Protein AF-A0A9Q3I670-F1 (afdb_monomer)

Mean predicted aligned error: 12.55 Å

Structure (mmCIF, N/CA/C/O backbone):
data_AF-A0A9Q3I670-F1
#
_entry.id   AF-A0A9Q3I670-F1
#
loop_
_atom_site.group_PDB
_atom_site.id
_atom_site.type_symbol
_atom_site.label_atom_id
_atom_site.label_alt_id
_atom_site.label_com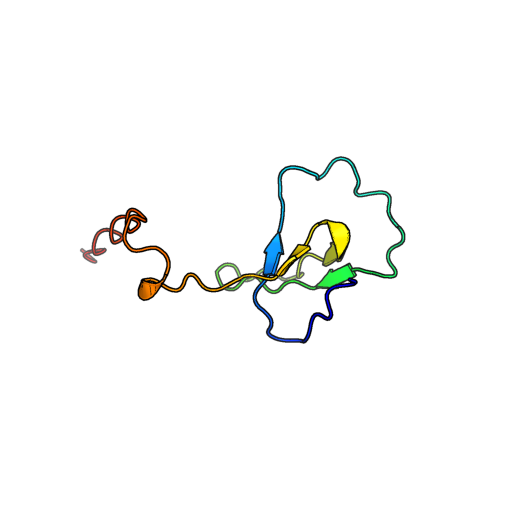p_id
_atom_site.label_asym_id
_atom_site.label_entity_id
_atom_site.label_seq_id
_atom_site.pdbx_PDB_ins_code
_atom_site.Cartn_x
_atom_site.Cartn_y
_atom_site.Cartn_z
_atom_site.occupancy
_atom_site.B_iso_or_equiv
_atom_site.auth_seq_id
_atom_site.auth_comp_id
_atom_site.auth_asym_id
_atom_site.auth_atom_id
_atom_site.pdbx_PDB_model_num
ATOM 1 N N . MET A 1 1 ? 8.012 11.766 -7.011 1.00 51.81 1 MET A N 1
ATOM 2 C CA . MET A 1 1 ? 8.711 11.351 -5.777 1.00 51.81 1 MET A CA 1
ATOM 3 C C . MET A 1 1 ? 8.689 9.830 -5.737 1.00 51.81 1 MET A C 1
ATOM 5 O O . MET A 1 1 ? 7.600 9.270 -5.771 1.00 51.81 1 MET A O 1
ATOM 9 N N . LYS A 1 2 ? 9.846 9.160 -5.816 1.00 60.69 2 LYS A N 1
ATOM 10 C CA . LYS A 1 2 ? 9.901 7.699 -5.646 1.00 60.69 2 LYS A CA 1
ATOM 11 C C . LYS A 1 2 ? 9.786 7.409 -4.140 1.00 60.69 2 LYS A C 1
ATOM 13 O O . LYS A 1 2 ? 10.500 8.070 -3.390 1.00 60.69 2 LYS A O 1
ATOM 18 N N . PRO A 1 3 ? 8.881 6.527 -3.688 1.00 68.56 3 PRO A N 1
ATOM 19 C CA . PRO A 1 3 ? 8.847 6.117 -2.286 1.00 68.56 3 PRO A CA 1
ATOM 20 C C . PRO A 1 3 ? 10.139 5.360 -1.933 1.00 68.56 3 PRO A C 1
ATOM 22 O O . PRO A 1 3 ? 10.546 4.472 -2.681 1.00 68.56 3 PRO A O 1
ATOM 25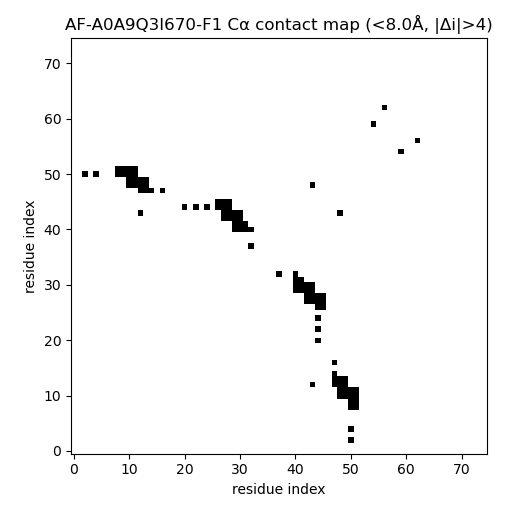 N N . ASP A 1 4 ? 10.782 5.741 -0.828 1.00 80.56 4 ASP A N 1
ATOM 26 C CA . ASP A 1 4 ? 11.939 5.043 -0.252 1.00 80.56 4 ASP A CA 1
ATOM 27 C C . ASP A 1 4 ? 11.416 4.096 0.834 1.00 80.56 4 ASP A C 1
ATOM 29 O O . ASP A 1 4 ? 11.035 4.549 1.911 1.00 80.56 4 ASP A O 1
ATOM 33 N N . PHE A 1 5 ? 11.295 2.809 0.511 1.00 81.44 5 PHE A N 1
ATOM 34 C CA . PHE A 1 5 ? 10.802 1.785 1.435 1.00 81.44 5 PHE A CA 1
ATOM 35 C C . PHE A 1 5 ? 11.978 1.140 2.171 1.00 81.44 5 PHE A C 1
ATOM 37 O O . PHE A 1 5 ? 12.975 0.781 1.542 1.00 81.44 5 PHE A O 1
ATOM 44 N N . LYS A 1 6 ? 11.855 0.954 3.486 1.00 84.62 6 LYS A N 1
ATOM 45 C CA . LYS A 1 6 ? 12.848 0.278 4.330 1.00 84.62 6 LYS A CA 1
ATOM 46 C C . LYS A 1 6 ? 12.281 -1.014 4.913 1.00 84.62 6 LYS A C 1
ATOM 48 O O . LYS A 1 6 ? 11.068 -1.215 4.992 1.00 84.62 6 LYS A O 1
ATOM 53 N N . GLU A 1 7 ? 13.172 -1.917 5.312 1.00 80.44 7 GLU A N 1
ATOM 54 C CA . GLU A 1 7 ? 12.766 -3.143 5.999 1.00 80.44 7 GLU A CA 1
ATOM 55 C C . GLU A 1 7 ? 11.998 -2.805 7.285 1.00 80.44 7 GLU A C 1
ATOM 57 O O . GLU A 1 7 ? 12.445 -1.997 8.096 1.00 80.44 7 GLU A O 1
ATOM 62 N N . GLY A 1 8 ? 10.829 -3.426 7.461 1.00 81.00 8 GLY A N 1
ATOM 63 C CA . GLY A 1 8 ? 9.941 -3.178 8.602 1.00 81.00 8 GLY A CA 1
ATOM 64 C C . GLY A 1 8 ? 8.835 -2.149 8.349 1.00 81.00 8 GLY A C 1
ATOM 65 O O . GLY A 1 8 ? 7.904 -2.069 9.154 1.00 81.00 8 GLY A O 1
ATOM 66 N N . ASP A 1 9 ? 8.867 -1.424 7.228 1.00 83.69 9 ASP A N 1
ATOM 67 C CA . ASP A 1 9 ? 7.798 -0.489 6.880 1.00 83.69 9 ASP A CA 1
ATOM 68 C C . ASP A 1 9 ? 6.475 -1.217 6.626 1.00 83.69 9 ASP A C 1
ATOM 70 O O . ASP A 1 9 ? 6.390 -2.210 5.895 1.00 83.69 9 ASP A O 1
ATOM 74 N N . LYS A 1 10 ? 5.397 -0.677 7.199 1.00 83.62 10 LYS A N 1
ATOM 75 C CA . LYS A 1 10 ? 4.045 -1.122 6.868 1.00 83.62 10 LYS A CA 1
ATOM 76 C C . LYS A 1 10 ? 3.666 -0.566 5.503 1.00 83.62 10 LYS A C 1
ATOM 78 O O . LYS A 1 10 ? 3.838 0.621 5.217 1.00 83.62 10 LYS A O 1
ATOM 83 N N . VAL A 1 11 ? 3.091 -1.421 4.669 1.00 84.19 11 VAL A N 1
ATOM 84 C CA . VAL A 1 11 ? 2.686 -1.052 3.315 1.00 84.19 11 VAL A CA 1
ATOM 85 C C . VAL A 1 11 ? 1.276 -1.529 2.998 1.00 84.19 11 VAL A C 1
ATOM 87 O O . VAL A 1 11 ? 0.807 -2.540 3.515 1.00 84.19 11 VAL A O 1
ATOM 90 N N . LEU A 1 12 ? 0.594 -0.791 2.127 1.00 82.50 12 LEU A N 1
ATOM 91 C CA . LEU A 1 12 ? -0.703 -1.155 1.570 1.00 82.50 12 LEU A CA 1
ATOM 92 C C . LEU A 1 12 ? -0.511 -1.732 0.173 1.00 82.50 12 LEU A C 1
ATOM 94 O O . LEU A 1 12 ? 0.024 -1.064 -0.714 1.00 82.50 12 LEU A O 1
ATOM 98 N N . VAL A 1 13 ? -1.000 -2.952 -0.032 1.00 77.31 13 VAL A N 1
ATOM 99 C CA . VAL A 1 13 ? -1.023 -3.599 -1.346 1.00 77.31 13 VAL A CA 1
ATOM 100 C C . VAL A 1 13 ? -2.350 -3.282 -2.028 1.00 77.31 13 VAL A C 1
ATOM 102 O O . VAL A 1 13 ? -3.420 -3.603 -1.512 1.00 77.31 13 VAL A O 1
ATOM 105 N N . SER A 1 14 ? -2.299 -2.644 -3.197 1.00 68.25 14 SER A N 1
ATOM 106 C CA . SER A 1 14 ? -3.502 -2.346 -3.976 1.00 68.25 14 SER A CA 1
ATOM 107 C C . SER A 1 14 ? -3.928 -3.570 -4.792 1.00 68.25 14 SER A C 1
ATOM 109 O O . SER A 1 14 ? -3.388 -3.844 -5.861 1.00 68.25 14 SER A O 1
ATOM 111 N N . THR A 1 15 ? -4.924 -4.305 -4.297 1.00 62.53 15 THR A N 1
ATOM 112 C CA . THR A 1 15 ? -5.454 -5.529 -4.930 1.00 62.53 15 THR A CA 1
ATOM 113 C C . THR A 1 15 ? -6.326 -5.278 -6.165 1.00 62.53 15 THR A C 1
ATOM 115 O O . THR A 1 15 ? -6.703 -6.221 -6.851 1.00 62.53 15 THR A O 1
ATOM 118 N N . LEU A 1 16 ? -6.640 -4.021 -6.490 1.00 56.84 16 LEU A N 1
ATOM 119 C CA . LEU A 1 16 ? -7.500 -3.669 -7.629 1.00 56.84 16 LEU A CA 1
ATOM 120 C C . LEU A 1 16 ? -6.769 -3.706 -8.988 1.00 56.84 16 LEU A C 1
ATOM 122 O O . LEU A 1 16 ? -7.420 -3.663 -10.024 1.00 56.84 16 LEU A O 1
ATOM 126 N N . ASN A 1 17 ? -5.432 -3.798 -9.002 1.00 51.38 17 ASN A N 1
ATOM 127 C CA . ASN A 1 17 ? -4.605 -3.573 -10.198 1.00 51.38 17 ASN A CA 1
ATOM 128 C C . ASN A 1 17 ? -3.720 -4.772 -10.603 1.00 51.38 17 ASN A C 1
ATOM 130 O O . ASN A 1 17 ? -2.635 -4.587 -11.158 1.00 51.38 17 ASN A O 1
ATOM 134 N N . PHE A 1 18 ? -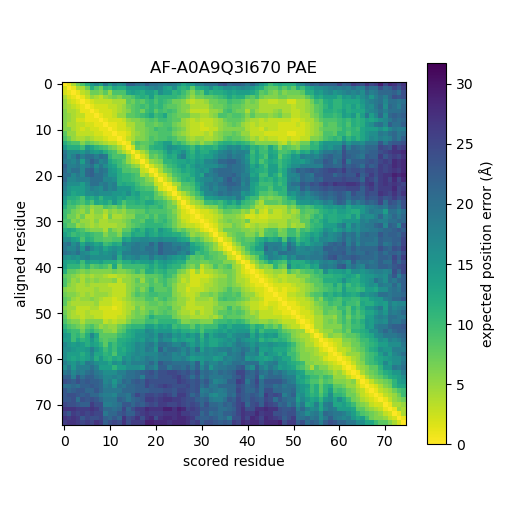4.172 -6.014 -10.385 1.00 58.16 18 PHE A N 1
ATOM 135 C CA . PHE A 1 18 ? -3.417 -7.220 -10.784 1.00 58.16 18 PHE A CA 1
ATOM 136 C C . PHE A 1 18 ? -3.233 -7.395 -12.305 1.00 58.16 18 PHE A C 1
ATOM 138 O O . PHE A 1 18 ? -2.446 -8.235 -12.737 1.00 58.16 18 PHE A O 1
ATOM 145 N N . ASN A 1 19 ? -3.885 -6.577 -13.131 1.00 53.84 19 ASN A N 1
ATOM 146 C CA . ASN A 1 19 ? -3.816 -6.688 -14.590 1.00 53.84 19 ASN A CA 1
ATOM 147 C C . ASN A 1 19 ? -2.474 -6.204 -15.185 1.00 53.84 19 ASN A C 1
ATOM 149 O O . ASN A 1 19 ? -2.193 -6.475 -16.348 1.00 53.84 19 ASN A O 1
ATOM 153 N N . ASN A 1 20 ? -1.621 -5.536 -14.392 1.00 51.41 20 ASN A N 1
ATOM 154 C CA . ASN A 1 20 ? -0.352 -4.939 -14.839 1.00 51.41 20 ASN A CA 1
ATOM 155 C C . ASN A 1 20 ? 0.904 -5.608 -14.241 1.00 51.41 20 ASN A C 1
ATOM 157 O O . ASN A 1 20 ? 1.943 -4.969 -14.095 1.00 51.41 20 ASN A O 1
ATOM 161 N N . LEU A 1 21 ? 0.850 -6.906 -13.920 1.00 57.66 21 LEU A N 1
ATOM 162 C CA . LEU A 1 21 ? 2.006 -7.659 -13.392 1.00 57.66 21 LEU A CA 1
ATOM 163 C C . LEU A 1 21 ? 3.155 -7.862 -14.407 1.00 57.66 21 LEU A C 1
ATOM 165 O O . LEU A 1 21 ? 4.187 -8.437 -14.064 1.00 57.66 21 LEU A O 1
ATOM 169 N N . LYS A 1 22 ? 3.017 -7.383 -15.649 1.00 53.88 22 LYS A N 1
ATOM 170 C CA . LYS A 1 22 ? 4.093 -7.352 -16.650 1.00 53.88 22 LYS A CA 1
ATOM 171 C C . LYS A 1 22 ? 4.935 -6.081 -16.487 1.00 53.88 22 LYS A C 1
ATOM 173 O O . LYS A 1 22 ? 4.889 -5.187 -17.323 1.00 53.88 22 LYS A O 1
ATOM 178 N N . GLY A 1 23 ? 5.681 -5.988 -15.392 1.00 54.06 23 GLY A N 1
ATOM 179 C CA . GLY A 1 23 ? 6.678 -4.938 -15.165 1.00 54.06 23 GLY A CA 1
ATOM 180 C C . GLY A 1 23 ? 8.053 -5.541 -14.858 1.00 54.06 23 GLY A C 1
ATOM 181 O O . GLY A 1 23 ? 8.117 -6.690 -14.412 1.00 54.06 23 GLY A O 1
ATOM 182 N N . PRO A 1 24 ? 9.158 -4.815 -15.100 1.00 53.03 24 PRO A N 1
ATOM 1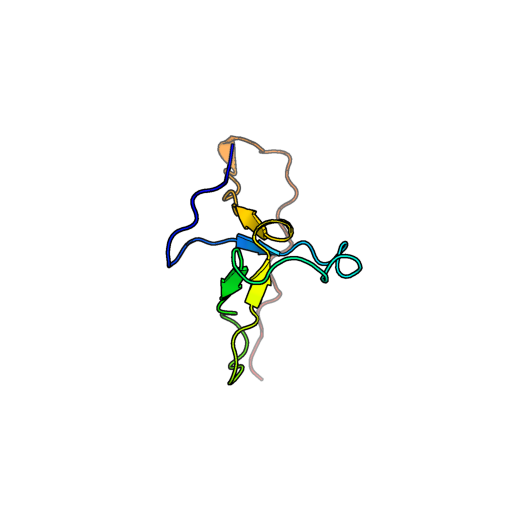83 C CA . PRO A 1 24 ? 10.499 -5.297 -14.779 1.00 53.03 24 PRO A CA 1
ATOM 184 C C . PRO A 1 24 ? 10.612 -5.648 -13.287 1.00 53.03 24 PRO A C 1
ATOM 186 O O . PRO A 1 24 ? 10.224 -4.865 -12.419 1.00 53.03 24 PRO A O 1
ATOM 189 N N . LYS A 1 25 ? 11.151 -6.841 -12.998 1.00 57.34 25 LYS A N 1
ATOM 190 C CA . LYS A 1 25 ? 11.297 -7.413 -11.643 1.00 57.34 25 LYS A CA 1
ATOM 191 C C . LYS A 1 25 ? 12.251 -6.635 -10.725 1.00 57.34 25 LYS A C 1
ATOM 193 O O . LYS A 1 25 ? 12.329 -6.949 -9.546 1.00 57.34 25 LYS A O 1
ATOM 198 N N . GLU A 1 26 ? 12.967 -5.646 -11.253 1.00 61.47 26 GLU A N 1
ATOM 199 C CA . GLU A 1 26 ? 14.015 -4.900 -10.541 1.00 61.47 26 GLU A CA 1
ATOM 200 C C . GLU A 1 26 ? 13.487 -4.011 -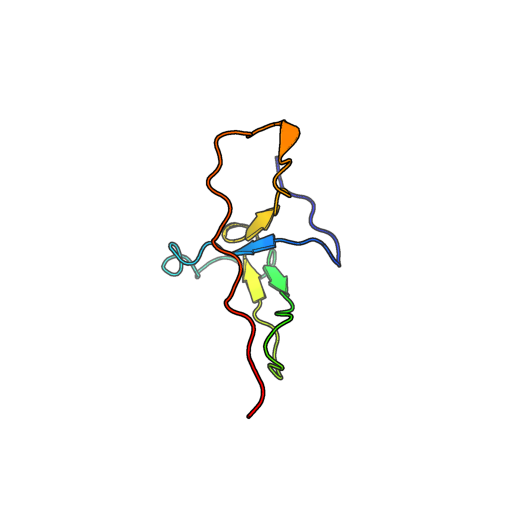9.408 1.00 61.47 26 GLU A C 1
ATOM 202 O O . GLU A 1 26 ? 14.245 -3.654 -8.516 1.00 61.47 26 GLU A O 1
ATOM 207 N N . ASN A 1 27 ? 12.194 -3.669 -9.404 1.00 67.56 27 ASN A N 1
ATOM 208 C CA . ASN A 1 27 ? 11.601 -2.795 -8.391 1.00 67.56 27 ASN A CA 1
ATOM 209 C C . ASN A 1 27 ? 10.446 -3.504 -7.680 1.00 67.56 27 ASN A C 1
ATOM 211 O O . ASN A 1 27 ? 9.283 -3.130 -7.854 1.00 67.56 27 ASN A O 1
ATOM 215 N N . ALA A 1 28 ? 10.746 -4.557 -6.923 1.00 69.19 28 ALA A N 1
ATOM 216 C CA . ALA A 1 28 ? 9.743 -5.325 -6.197 1.00 69.19 28 ALA A CA 1
ATOM 217 C C . ALA A 1 28 ? 10.096 -5.469 -4.710 1.00 69.19 28 ALA A C 1
ATOM 219 O O . ALA A 1 28 ? 11.258 -5.625 -4.353 1.00 69.19 28 ALA A O 1
ATOM 220 N N . LEU A 1 29 ? 9.076 -5.399 -3.855 1.00 72.06 29 LEU A N 1
ATOM 221 C CA . LEU A 1 29 ? 9.161 -5.529 -2.405 1.00 72.06 29 LEU A CA 1
ATOM 222 C C . LEU A 1 29 ? 8.645 -6.894 -1.976 1.00 72.06 29 LEU A C 1
ATOM 224 O O . LEU A 1 29 ? 7.540 -7.296 -2.349 1.00 72.06 29 LEU A O 1
ATOM 228 N N . GLU A 1 30 ? 9.427 -7.579 -1.155 1.00 76.88 30 GLU A N 1
ATOM 229 C CA . GLU A 1 30 ? 8.989 -8.778 -0.455 1.00 76.88 30 GLU A CA 1
ATOM 230 C C . GLU A 1 30 ? 8.170 -8.375 0.774 1.00 76.88 30 GLU A C 1
ATOM 232 O O . GLU A 1 30 ? 8.636 -7.632 1.637 1.00 76.88 30 GLU A O 1
ATOM 237 N N . VAL A 1 31 ? 6.921 -8.834 0.844 1.00 76.50 31 VAL A N 1
ATOM 238 C CA . VAL A 1 31 ? 5.992 -8.449 1.910 1.00 76.50 31 VAL A CA 1
ATOM 239 C C . VAL A 1 31 ? 5.769 -9.625 2.850 1.00 76.50 31 VAL A C 1
ATOM 241 O O . VAL A 1 31 ? 5.281 -10.685 2.453 1.00 76.50 31 VAL A O 1
ATOM 244 N N . ARG A 1 32 ? 6.076 -9.423 4.134 1.00 77.69 32 ARG A N 1
ATOM 245 C CA . ARG A 1 32 ? 5.748 -10.374 5.200 1.00 77.69 32 ARG A CA 1
ATOM 246 C C . ARG A 1 32 ? 4.306 -10.171 5.662 1.00 77.69 32 ARG A C 1
ATOM 248 O O . ARG A 1 32 ? 3.943 -9.090 6.112 1.00 77.69 32 ARG A O 1
ATOM 255 N N . LEU A 1 33 ? 3.489 -11.219 5.563 1.00 71.50 33 LEU A N 1
ATOM 256 C CA . LEU A 1 33 ? 2.130 -11.241 6.111 1.00 71.50 33 LEU A CA 1
ATOM 257 C C . LEU A 1 33 ? 2.194 -11.755 7.555 1.00 71.50 33 LEU A C 1
ATOM 259 O O . LEU A 1 33 ? 2.697 -12.853 7.780 1.00 71.50 33 LEU A O 1
ATOM 263 N N . THR A 1 34 ? 1.709 -10.972 8.519 1.00 69.19 34 THR A N 1
ATOM 264 C CA . THR A 1 34 ? 1.782 -11.296 9.958 1.00 69.19 34 THR A CA 1
ATOM 265 C C . THR A 1 34 ? 0.850 -12.434 10.372 1.00 69.19 34 THR A C 1
ATOM 267 O O . THR A 1 34 ? 1.191 -13.196 11.268 1.00 69.19 34 THR A O 1
ATOM 270 N N . ASP A 1 35 ? -0.288 -12.591 9.692 1.00 62.22 35 ASP A N 1
ATOM 271 C CA . ASP A 1 35 ? -1.394 -13.417 10.204 1.00 62.22 35 ASP A CA 1
ATOM 272 C C . ASP A 1 35 ? -1.432 -14.835 9.615 1.00 62.22 35 ASP A C 1
ATOM 274 O O . ASP A 1 35 ? -2.262 -15.655 10.006 1.00 62.22 35 ASP A O 1
ATOM 278 N N . LYS A 1 36 ? -0.566 -15.151 8.640 1.00 57.38 36 LYS A N 1
ATOM 279 C CA . LYS A 1 36 ? -0.525 -16.478 8.007 1.00 57.38 36 LYS A CA 1
ATOM 280 C C . LYS A 1 36 ? 0.916 -16.940 7.791 1.00 57.38 36 LYS A C 1
ATOM 282 O O . LYS A 1 36 ? 1.639 -16.283 7.038 1.00 57.38 36 LYS A O 1
ATOM 287 N N . PRO A 1 37 ? 1.327 -18.095 8.352 1.00 51.50 37 PRO A N 1
ATOM 288 C CA . PRO A 1 37 ? 2.626 -18.686 8.060 1.00 51.50 37 PRO A CA 1
ATOM 289 C C . PRO A 1 37 ? 2.624 -19.242 6.629 1.00 51.50 37 PRO A C 1
ATOM 291 O O . PRO A 1 37 ? 2.343 -20.412 6.382 1.00 51.50 37 PRO A O 1
ATOM 294 N N . SER A 1 38 ? 2.913 -18.385 5.653 1.00 57.50 38 SER A N 1
ATOM 295 C CA . SER A 1 38 ? 3.216 -18.819 4.292 1.00 57.50 38 SER A CA 1
ATOM 296 C C . SER A 1 38 ? 4.702 -19.144 4.192 1.00 57.50 38 SER A C 1
ATOM 298 O O . SER A 1 38 ? 5.543 -18.318 4.534 1.00 57.50 38 SER A O 1
ATOM 300 N N . ARG A 1 39 ? 5.039 -20.327 3.661 1.00 59.41 39 ARG A N 1
ATOM 301 C CA . ARG A 1 39 ? 6.431 -20.739 3.383 1.00 59.41 39 ARG A CA 1
ATOM 302 C C . ARG A 1 39 ? 7.145 -19.839 2.363 1.00 59.41 39 ARG A C 1
ATOM 304 O O . ARG A 1 39 ? 8.358 -19.935 2.227 1.00 59.41 39 ARG A O 1
ATOM 311 N N . LYS A 1 40 ? 6.404 -19.019 1.609 1.00 63.97 40 LYS A N 1
ATOM 312 C CA . LYS A 1 40 ? 6.938 -18.053 0.638 1.00 63.97 40 LYS A CA 1
ATOM 313 C C . LYS A 1 40 ? 6.240 -16.711 0.820 1.00 63.97 40 LYS A C 1
ATOM 315 O O . LYS A 1 40 ? 5.005 -16.658 0.814 1.00 63.97 40 LYS A O 1
ATOM 320 N N . HIS A 1 41 ? 7.017 -15.648 0.980 1.00 66.25 41 HIS A N 1
ATOM 321 C CA . HIS A 1 41 ? 6.484 -14.295 1.046 1.00 66.25 41 HIS A CA 1
ATOM 322 C C . HIS A 1 41 ? 6.122 -13.808 -0.366 1.00 66.25 41 HIS A C 1
ATOM 324 O O . HIS A 1 41 ? 6.874 -14.053 -1.315 1.00 66.25 41 HIS A O 1
ATOM 330 N N . PRO A 1 42 ? 4.953 -13.174 -0.553 1.00 73.56 42 PRO A N 1
ATOM 331 C CA . PRO A 1 42 ? 4.606 -12.577 -1.832 1.00 73.56 42 PRO A CA 1
ATOM 332 C C . PRO A 1 42 ? 5.516 -11.381 -2.134 1.00 73.56 42 PRO A C 1
ATOM 334 O O . PRO A 1 42 ? 5.812 -10.565 -1.261 1.00 73.56 42 PRO A O 1
ATOM 337 N N . VAL A 1 43 ? 5.924 -11.272 -3.396 1.00 75.31 43 VAL A N 1
ATOM 338 C CA . VAL A 1 43 ? 6.734 -10.163 -3.906 1.00 75.31 43 VAL A CA 1
ATOM 339 C C . VAL A 1 43 ? 5.852 -9.294 -4.797 1.00 75.31 43 VAL A C 1
ATOM 341 O O . VAL A 1 43 ? 5.256 -9.790 -5.754 1.00 75.31 43 VAL A O 1
ATOM 344 N N . PHE A 1 44 ? 5.760 -8.002 -4.487 1.00 77.12 44 PHE A N 1
ATOM 345 C CA . PHE A 1 44 ? 4.929 -7.042 -5.214 1.00 77.12 44 PHE A CA 1
ATOM 346 C C . PHE A 1 44 ? 5.788 -5.960 -5.873 1.00 77.12 44 PHE A C 1
ATOM 348 O O . PHE A 1 44 ? 6.667 -5.413 -5.214 1.00 77.12 44 PHE A O 1
ATOM 355 N N . PRO A 1 45 ? 5.528 -5.576 -7.136 1.00 79.31 45 PRO A N 1
ATOM 356 C CA . PRO A 1 45 ? 6.127 -4.381 -7.722 1.00 79.31 45 PRO A CA 1
ATOM 357 C C . PRO A 1 45 ? 5.863 -3.143 -6.855 1.00 79.31 45 PRO A C 1
ATOM 359 O O . PRO A 1 45 ? 4.732 -2.941 -6.412 1.00 79.31 45 PRO A O 1
ATOM 362 N N . VAL A 1 46 ? 6.857 -2.267 -6.680 1.00 78.19 46 VAL A N 1
ATOM 363 C CA . VAL A 1 46 ? 6.734 -1.018 -5.896 1.00 78.19 46 VAL A CA 1
ATOM 364 C C . VAL A 1 46 ? 5.593 -0.118 -6.377 1.00 78.19 46 VAL A C 1
ATOM 366 O O . VAL A 1 46 ? 5.055 0.661 -5.602 1.00 78.19 46 VAL A O 1
ATOM 369 N N . SER A 1 47 ? 5.186 -0.235 -7.644 1.00 76.31 47 SER A N 1
ATOM 370 C CA . SER A 1 47 ? 4.059 0.508 -8.220 1.00 76.31 47 SER A CA 1
ATOM 371 C C . SER A 1 47 ? 2.694 0.081 -7.672 1.00 76.31 47 SER A C 1
ATOM 373 O O . SER A 1 47 ? 1.747 0.866 -7.707 1.00 76.31 47 SER A O 1
ATOM 375 N N . LEU A 1 48 ? 2.581 -1.153 -7.172 1.00 77.12 48 LEU A N 1
ATOM 376 C CA . LEU A 1 48 ? 1.362 -1.695 -6.564 1.00 77.12 48 LEU A CA 1
ATOM 377 C C . LEU A 1 48 ? 1.322 -1.486 -5.046 1.00 77.12 48 LEU A C 1
ATOM 379 O O . LEU A 1 48 ? 0.312 -1.794 -4.406 1.00 77.12 48 LEU A O 1
ATOM 383 N N . VAL A 1 49 ? 2.409 -0.958 -4.483 1.00 80.00 49 VAL A N 1
ATOM 384 C CA . VAL A 1 49 ? 2.606 -0.774 -3.052 1.00 80.00 49 VAL A CA 1
ATOM 385 C C . VAL A 1 49 ? 2.525 0.711 -2.714 1.00 80.00 49 VAL A C 1
ATOM 387 O O . VAL A 1 49 ? 3.151 1.556 -3.350 1.00 80.00 49 VAL A O 1
ATOM 390 N N . LYS A 1 50 ? 1.738 1.047 -1.694 1.00 83.31 50 LYS A N 1
ATOM 391 C CA . LYS A 1 50 ? 1.650 2.402 -1.143 1.00 83.31 50 LYS A CA 1
ATOM 392 C C . LYS A 1 50 ? 2.163 2.410 0.298 1.00 83.31 50 LYS A C 1
ATOM 394 O O . LYS A 1 50 ? 1.901 1.444 1.016 1.00 83.31 50 LYS A O 1
ATOM 399 N N . PRO A 1 51 ? 2.838 3.482 0.750 1.00 82.81 51 PRO A N 1
ATOM 400 C CA . PRO A 1 51 ? 3.178 3.637 2.160 1.00 82.81 51 PRO A CA 1
ATOM 401 C C . PRO A 1 51 ? 1.919 3.551 3.025 1.00 82.81 51 PRO A C 1
ATOM 403 O O . PRO A 1 51 ? 0.902 4.180 2.710 1.00 82.81 51 PRO A O 1
ATOM 406 N N . TYR A 1 52 ? 1.971 2.770 4.103 1.00 82.06 52 TYR A N 1
ATOM 407 C CA . TYR A 1 52 ? 0.905 2.783 5.094 1.00 82.06 52 TYR A CA 1
ATOM 408 C C . TYR A 1 52 ? 1.061 4.026 5.964 1.00 82.06 52 TYR A C 1
ATOM 410 O O . TYR A 1 52 ? 1.985 4.125 6.768 1.00 82.06 52 TYR A O 1
ATOM 418 N N . LEU A 1 53 ? 0.146 4.979 5.812 1.00 80.75 53 LEU A N 1
ATOM 419 C CA . LEU A 1 53 ? 0.048 6.103 6.732 1.00 80.75 53 LEU A CA 1
ATOM 420 C C . LEU A 1 53 ? -0.821 5.671 7.907 1.00 80.75 53 LEU A C 1
ATOM 422 O O . LEU A 1 53 ? -2.008 5.374 7.732 1.00 80.75 53 LEU A O 1
ATOM 426 N N . GLN A 1 54 ? -0.223 5.618 9.097 1.00 73.12 54 GLN A N 1
ATOM 427 C CA . GLN A 1 54 ? -0.979 5.374 10.314 1.00 73.12 54 GLN A CA 1
ATOM 428 C C . GLN A 1 54 ? -2.042 6.464 10.453 1.00 73.12 54 GLN A C 1
ATOM 430 O O . GLN A 1 54 ? -1.784 7.649 10.250 1.00 73.12 54 GLN A O 1
ATOM 435 N N . THR A 1 55 ? -3.271 6.041 10.725 1.00 69.75 55 THR A N 1
ATOM 436 C CA . THR A 1 55 ? -4.356 6.989 10.945 1.00 69.75 55 THR A CA 1
ATOM 437 C C . THR A 1 55 ? -4.114 7.693 12.271 1.00 69.75 55 THR A C 1
ATOM 439 O O . THR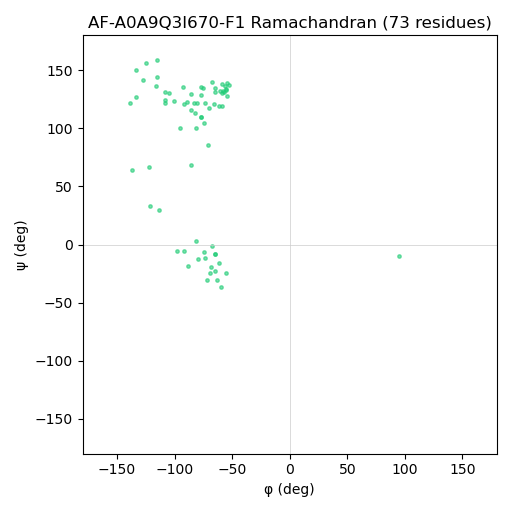 A 1 55 ? -4.114 7.042 13.310 1.00 69.75 55 THR A O 1
ATOM 442 N N . GLU A 1 56 ? -3.930 9.008 12.224 1.00 73.38 56 GLU A N 1
ATOM 443 C CA . GLU A 1 56 ? -3.965 9.849 13.416 1.00 73.38 56 GLU A CA 1
ATOM 444 C C . GLU A 1 56 ? -5.423 10.171 13.738 1.00 73.38 56 GLU A C 1
ATOM 446 O O . GLU A 1 56 ? -6.109 10.831 12.950 1.00 73.38 56 GLU A O 1
ATOM 451 N N . GLU A 1 57 ? -5.912 9.654 14.867 1.00 71.06 57 GLU A N 1
ATOM 452 C CA . GLU A 1 57 ? -7.299 9.854 15.306 1.00 71.06 57 GLU A CA 1
ATOM 453 C C . GLU A 1 57 ? -7.609 11.345 15.506 1.00 71.06 57 GLU A C 1
ATOM 455 O O . GLU A 1 57 ? -8.676 11.807 15.102 1.00 71.06 57 GLU A O 1
ATOM 460 N N . ASP A 1 58 ? -6.633 12.113 16.001 1.00 74.12 58 ASP A N 1
ATOM 461 C CA . ASP A 1 58 ? -6.754 13.552 16.270 1.00 74.12 58 ASP A CA 1
ATOM 462 C C . ASP A 1 58 ? -7.020 14.380 15.007 1.00 74.12 58 ASP A C 1
ATOM 464 O O . ASP A 1 58 ? -7.687 15.414 15.043 1.00 74.12 58 ASP A O 1
ATOM 468 N N . LYS A 1 59 ? -6.520 13.916 13.859 1.00 71.69 59 LYS A N 1
ATOM 469 C CA . LYS A 1 59 ? -6.620 14.632 12.584 1.00 71.69 59 LYS A CA 1
ATOM 470 C C . LYS A 1 59 ? -7.901 14.305 11.817 1.00 71.69 59 LYS A C 1
ATOM 472 O O . LYS A 1 59 ? -8.294 15.057 10.926 1.00 71.69 59 LYS A O 1
ATOM 477 N N . PHE A 1 60 ? -8.558 13.194 12.152 1.00 70.81 60 PHE A N 1
ATOM 478 C CA . PHE A 1 60 ? -9.764 12.712 11.474 1.00 70.81 60 PHE A CA 1
ATOM 479 C C . PHE A 1 60 ? -10.822 12.216 12.477 1.00 70.81 60 PHE A C 1
ATOM 481 O O . PHE A 1 60 ? -11.203 11.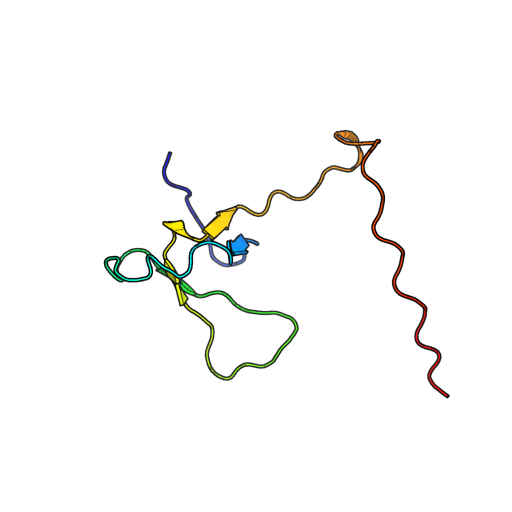042 12.440 1.00 70.81 60 PHE A O 1
ATOM 488 N N . PRO A 1 61 ? -11.356 13.109 13.332 1.00 71.25 61 PRO A N 1
ATOM 489 C CA . PRO A 1 61 ? -12.264 12.741 14.423 1.00 71.25 61 PRO A CA 1
ATOM 490 C C . PRO A 1 61 ? -13.601 12.155 13.943 1.00 71.25 61 PRO A C 1
ATOM 492 O O . PRO A 1 61 ? -14.250 11.404 14.663 1.00 71.25 61 PRO A O 1
ATOM 495 N N . SER A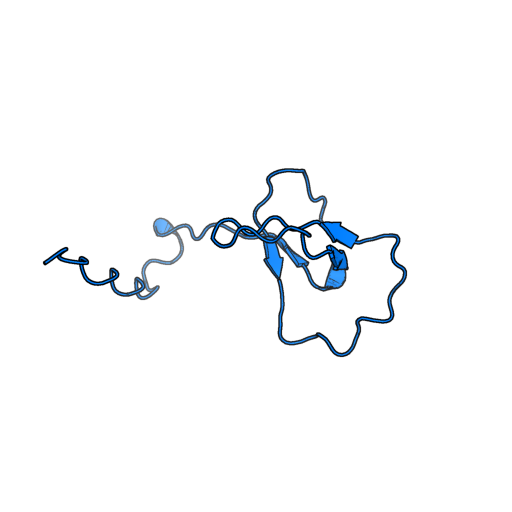 1 62 ? -14.022 12.450 12.709 1.00 76.19 62 SER A N 1
ATOM 496 C CA . SER A 1 62 ? -15.272 11.934 12.126 1.00 76.19 62 SER A CA 1
ATOM 497 C C . SER A 1 62 ? -15.158 10.516 11.551 1.00 76.19 62 SER A C 1
ATOM 499 O O . SER A 1 62 ? -16.113 10.012 10.953 1.00 76.19 62 SER A O 1
ATOM 501 N N . ARG A 1 63 ? -13.998 9.858 11.667 1.00 70.31 63 ARG A N 1
ATOM 502 C CA . ARG A 1 63 ? -13.810 8.503 11.144 1.00 70.31 63 ARG A CA 1
ATOM 503 C C . ARG A 1 63 ? -14.554 7.511 12.037 1.00 70.31 63 ARG A C 1
ATOM 505 O O . ARG A 1 63 ? -14.279 7.412 13.228 1.00 70.31 63 ARG A O 1
ATOM 512 N N . LYS A 1 64 ? -15.493 6.754 11.461 1.00 69.44 64 LYS A N 1
ATOM 513 C CA . LYS A 1 64 ? -16.174 5.666 12.179 1.00 69.44 64 LYS A CA 1
ATOM 514 C C . LYS A 1 64 ? -15.112 4.666 12.645 1.00 69.44 64 LYS A C 1
ATOM 516 O O . LYS A 1 64 ? -14.401 4.114 11.804 1.00 69.44 64 LYS A O 1
ATOM 521 N N . LYS A 1 65 ? -14.982 4.458 13.959 1.00 67.12 65 LYS A N 1
ATOM 522 C CA . LYS A 1 65 ? -14.148 3.375 14.493 1.00 67.12 65 LYS A CA 1
ATOM 523 C C . LYS A 1 65 ? -14.715 2.061 13.962 1.00 67.12 65 LYS A C 1
ATOM 525 O O . LYS A 1 65 ? -15.933 1.871 13.974 1.00 67.12 65 LYS A O 1
ATOM 530 N N . ASN A 1 66 ? -13.849 1.191 13.439 1.00 64.88 66 ASN A N 1
ATOM 531 C CA . ASN A 1 66 ? -14.276 -0.167 13.118 1.00 64.88 66 ASN A CA 1
ATOM 532 C C . ASN A 1 66 ? -14.856 -0.775 14.404 1.00 64.88 66 ASN A C 1
ATOM 534 O O . ASN A 1 66 ? -14.271 -0.551 15.468 1.00 64.88 66 ASN A O 1
ATOM 538 N N . PRO A 1 67 ? -16.000 -1.477 14.333 1.00 63.75 67 PRO A N 1
ATOM 539 C CA . PRO A 1 67 ? -16.564 -2.111 15.513 1.00 63.75 67 PRO A CA 1
ATOM 540 C C . PRO A 1 67 ? -15.501 -3.018 16.130 1.00 63.75 67 PRO A C 1
ATOM 542 O O . PRO A 1 67 ? -14.801 -3.738 15.412 1.00 63.75 67 PRO A O 1
ATOM 545 N N . THR A 1 68 ? -15.347 -2.936 17.449 1.00 66.25 68 THR A N 1
ATOM 546 C CA . THR A 1 68 ? -14.460 -3.823 18.197 1.00 66.25 68 THR A CA 1
ATOM 547 C C . THR A 1 68 ? -14.854 -5.264 17.860 1.00 66.25 68 THR A C 1
ATOM 549 O O . THR A 1 68 ? -16.050 -5.571 17.921 1.00 66.25 68 THR A O 1
ATOM 552 N N . PRO A 1 69 ? -13.916 -6.139 17.449 1.00 73.00 69 PRO A N 1
ATOM 553 C CA . PRO A 1 69 ? -14.234 -7.544 17.231 1.00 73.00 69 PRO A CA 1
ATOM 554 C C . PRO A 1 69 ? -14.909 -8.118 18.486 1.00 73.00 69 PRO A C 1
ATOM 556 O O . PRO A 1 69 ? -14.470 -7.785 19.590 1.00 73.00 69 PRO A O 1
ATOM 559 N N . PRO A 1 70 ? -15.979 -8.923 18.349 1.00 78.81 70 PRO A N 1
ATOM 560 C CA . PRO A 1 70 ? -16.627 -9.536 19.499 1.00 78.81 70 PRO A CA 1
ATOM 561 C C . PRO A 1 70 ? -15.620 -10.395 20.267 1.00 78.81 70 PRO A C 1
ATOM 563 O O . PRO A 1 70 ? -14.801 -11.092 19.666 1.00 78.81 70 PRO A O 1
ATOM 566 N N . GLU A 1 71 ? -15.679 -10.313 21.593 1.00 76.62 71 GLU A N 1
ATOM 567 C CA . GLU A 1 71 ? -14.834 -11.091 22.493 1.00 76.62 71 GLU A CA 1
ATOM 568 C C . GLU A 1 71 ? -15.116 -12.583 22.263 1.00 76.62 71 GLU A C 1
ATOM 570 O O . GLU A 1 71 ? -16.258 -13.036 22.378 1.00 76.62 71 GLU A O 1
ATOM 575 N N . ILE A 1 72 ? -14.097 -13.339 21.847 1.00 78.19 72 ILE A N 1
ATOM 576 C CA . ILE A 1 72 ? -14.226 -14.784 21.656 1.00 78.19 72 ILE A CA 1
ATOM 577 C C . ILE A 1 72 ? -14.239 -15.396 23.053 1.00 78.19 72 ILE A C 1
ATOM 579 O O . ILE A 1 72 ? -13.204 -15.472 23.708 1.00 78.19 72 ILE A O 1
ATOM 583 N N . VAL A 1 73 ? -15.416 -15.803 23.518 1.00 76.38 73 VAL A N 1
ATOM 584 C CA . VAL A 1 73 ? -15.538 -16.622 24.724 1.00 76.38 73 VAL A CA 1
ATOM 585 C C . VAL A 1 73 ? -15.147 -18.045 24.328 1.00 76.38 73 VAL A C 1
ATOM 587 O O . VAL A 1 73 ? -15.858 -18.680 23.549 1.00 76.38 73 VAL A O 1
ATOM 590 N N . GLU A 1 74 ? -13.995 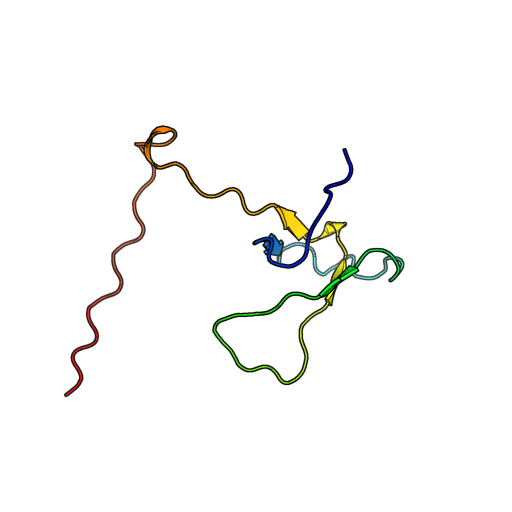-18.526 24.797 1.00 69.12 74 GLU A N 1
ATOM 591 C CA . GLU A 1 74 ? -13.668 -19.954 24.727 1.00 69.12 74 GLU A CA 1
ATOM 592 C C . GLU A 1 74 ? -14.654 -20.707 25.637 1.00 69.12 74 GLU A C 1
ATOM 594 O O . GLU A 1 74 ? -14.777 -20.384 26.820 1.00 69.12 74 GLU A O 1
ATOM 599 N N . VAL A 1 75 ? -15.416 -21.638 25.051 1.00 68.88 75 VAL A N 1
ATOM 600 C CA . VAL A 1 75 ? -16.416 -22.486 25.729 1.00 68.88 75 VAL A CA 1
ATOM 601 C C . VAL A 1 75 ? -15.801 -23.830 26.080 1.00 68.88 75 VAL A C 1
ATOM 603 O O . VAL A 1 75 ? -15.137 -24.405 25.187 1.00 68.88 75 VAL A O 1
#

Foldseek 3Di:
DQDDDDPPFDKDFQPPPPVPPPDDPPAWDFDDDPPDPDPGTDIGHSVRIDGDDDDDCVVCVVDDDDPDPPDDDDD

Solvent-accessible surface area (backbone atoms only — not comparable to full-atom values): 5450 Å² total; per-residue (Å²): 133,83,85,86,84,58,93,88,64,61,66,40,73,55,81,90,57,73,89,64,76,87,58,78,79,88,51,53,45,77,45,83,64,91,90,54,97,60,98,65,67,57,69,42,49,53,89,47,47,41,82,54,75,80,84,56,60,90,82,46,76,87,60,79,75,76,78,76,77,78,83,82,76,88,129

Sequence (75 aa):
MKPDFKEGDKVLVSTLNFNNLKGPKENALEVRLTDKPSRKHPVFPVSLVKPYLQTEEDKFPSRKKNPTPPEIVEV

pLDDT: mean 70.12, std 9.59, range [51.38, 84.62]

Organism: NCBI:txid1389203

Secondary structure (DSSP, 8-state):
------TT--EEE-GGGGGG--S-TTSEEE---SSS--SS--EEEGGGEEE-----GGG-TTSPPPPPPPP----

Radius of gyration: 16.58 Å; Cα contacts (8 Å, |Δi|>4): 51; chains: 1; bounding box: 31×37×42 Å